Protein AF-A0A7K4KHR2-F1 (afdb_monomer)

Foldseek 3Di:
DDWDKDWFQQPDDVPQRLTFIWIFDPDDPPTDIDTPPQQPDAAPPDPPDGSRPFHTFPFDFPQDQDPPDDPDDDDDPGDRWTKTWGQQDWDDQPPDIGRQIKMFTADPSRHGDHIDRPPPDDSDQEDEDDDDDDPDPVPPPCPVVVVVVVVVVVPADDDDVHYHD

Radius of gyration: 21.78 Å; Cα contacts (8 Å, |Δi|>4): 295; chains: 1; bounding box: 65×34×63 Å

pLDDT: mean 72.03, std 15.83, range [35.28, 94.69]

InterPro domains:
  IPR002035 von Willebrand factor, type A [PF00092] (128-165)
  IPR028994 Integrin alpha, N-terminal [G3DSA:2.130.10.130] (1-126)
  IPR036465 von Willebrand factor A-like domain superfamily [G3DSA:3.40.50.410] (127-165)
  IPR036465 von Willebrand factor A-like domain superfamily [SSF53300] (123-165)

Sequence (165 aa):
PRRLLVGAPWDGPAGDRRGDIYKCPVGPPNSTCTKTNLGKEPLRGVPGAFWGQSGGARAGTHVGTRAGRRQGGVPKPPRPCPQACAPLWSQECGTSVFSSGVCARLDGELRHVETLAPTVQRCSTYMDIVIVLDGSNSIYPWAEVQSFLGSLLSRFFIGPGQIQV

Nearest PDB structures (foldseek):
  4neh-assembly1_A  TM=4.560E-01  e=1.061E-02  Homo sapiens
  4nen-assembly1_A  TM=4.555E-01  e=1.704E-02  Homo sapiens
  6b6i-assembly1_B  TM=3.671E-01  e=5.696E+00  Norovirus GII.4

Secondary structure (DSSP, 8-state):
--EEEEEETT-SSTT----EEEEEESSSTTPPPEE--GGGSB-TTSTT-BTTSSS------EEE------SSS-------EEEEEETT--EEETTEEE---EEEEE-TT--EEEEE-TT-----S--B--------GGG-STHHHHHHHHHHHTTS-BSTTSBB-

Structure (mmCIF, N/CA/C/O backbone):
data_AF-A0A7K4KHR2-F1
#
_entry.id   AF-A0A7K4KHR2-F1
#
loop_
_atom_site.group_PDB
_atom_site.id
_atom_site.type_symbol
_atom_site.label_atom_id
_atom_site.label_alt_id
_atom_site.label_comp_id
_atom_site.label_asym_id
_atom_site.label_entity_id
_atom_site.label_seq_id
_atom_site.pdbx_PDB_ins_code
_atom_site.Cartn_x
_atom_site.Cartn_y
_atom_site.Cartn_z
_atom_site.occupancy
_atom_site.B_iso_or_equiv
_atom_site.auth_seq_id
_atom_site.auth_comp_id
_atom_site.auth_asym_id
_atom_site.auth_atom_id
_atom_site.pdbx_PDB_model_num
ATOM 1 N N . PRO A 1 1 ? -21.747 6.666 24.741 1.00 62.69 1 PRO A N 1
ATOM 2 C CA . PRO A 1 1 ? -20.458 6.430 25.443 1.00 62.69 1 PRO A CA 1
ATOM 3 C C . PRO A 1 1 ? -19.300 6.855 24.532 1.00 62.69 1 PRO A C 1
ATOM 5 O O . PRO A 1 1 ? -19.376 6.591 23.334 1.00 62.69 1 PRO A O 1
ATOM 8 N N . ARG A 1 2 ? -18.278 7.540 25.061 1.00 77.31 2 ARG A N 1
ATOM 9 C CA . ARG A 1 2 ? -17.084 7.910 24.280 1.00 77.31 2 ARG A CA 1
ATOM 10 C C . ARG A 1 2 ? -16.200 6.671 24.095 1.00 77.31 2 ARG A C 1
ATOM 12 O O . ARG A 1 2 ? -16.068 5.865 25.015 1.00 77.31 2 ARG A O 1
ATOM 19 N N . ARG A 1 3 ? -15.648 6.494 22.896 1.00 80.75 3 ARG A N 1
ATOM 20 C CA . ARG A 1 3 ? -14.791 5.357 22.531 1.00 80.75 3 ARG A CA 1
ATOM 21 C C . ARG A 1 3 ? -13.532 5.887 21.843 1.00 80.75 3 ARG A C 1
ATOM 23 O O . ARG A 1 3 ? -13.632 6.831 21.063 1.00 80.75 3 ARG A O 1
ATOM 30 N N . LEU A 1 4 ? -12.389 5.270 22.125 1.00 83.31 4 LEU A N 1
ATOM 31 C CA . LEU A 1 4 ? -11.129 5.456 21.411 1.00 83.31 4 LEU A CA 1
ATOM 32 C C . LEU A 1 4 ? -10.959 4.301 20.419 1.00 83.31 4 LEU A C 1
ATOM 34 O O . LEU A 1 4 ? -11.231 3.147 20.755 1.00 83.31 4 LEU A O 1
ATOM 38 N N . LEU A 1 5 ? -10.528 4.621 19.202 1.00 84.19 5 LEU A N 1
ATOM 39 C CA . LEU A 1 5 ? -10.188 3.638 18.179 1.00 84.19 5 LEU A CA 1
ATOM 40 C C . LEU A 1 5 ? -8.671 3.515 18.102 1.00 84.19 5 LEU A C 1
ATOM 42 O O . LEU A 1 5 ? -7.979 4.528 18.051 1.00 84.19 5 LEU A O 1
ATOM 46 N N . VAL A 1 6 ? -8.170 2.283 18.090 1.00 84.88 6 VAL A N 1
ATOM 47 C CA . VAL A 1 6 ? -6.735 1.992 18.034 1.00 84.88 6 VAL A CA 1
ATOM 48 C C . VAL A 1 6 ? -6.470 1.046 16.873 1.00 84.88 6 VAL A C 1
ATOM 50 O O . VAL A 1 6 ? -7.071 -0.023 16.790 1.00 84.88 6 VAL A O 1
ATOM 53 N N . GLY A 1 7 ? -5.580 1.445 15.969 1.00 82.50 7 GLY A N 1
ATOM 54 C CA . GLY A 1 7 ? -5.088 0.592 14.894 1.00 82.50 7 GLY A CA 1
ATOM 55 C C . GLY A 1 7 ? -3.954 -0.309 15.372 1.00 82.50 7 GLY A C 1
ATOM 56 O O . GLY A 1 7 ? -2.996 0.177 15.967 1.00 82.50 7 GLY A O 1
ATOM 57 N N . ALA A 1 8 ? -4.033 -1.604 15.079 1.00 84.88 8 ALA A N 1
ATOM 58 C CA . ALA A 1 8 ? -3.013 -2.592 15.414 1.00 84.88 8 ALA A CA 1
ATOM 59 C C . ALA A 1 8 ? -2.542 -3.316 14.136 1.00 84.88 8 ALA A C 1
ATOM 61 O O . ALA A 1 8 ? -2.951 -4.450 13.894 1.00 84.88 8 ALA A O 1
ATOM 62 N N . PRO A 1 9 ? -1.697 -2.686 13.294 1.00 77.19 9 PRO A N 1
ATOM 63 C CA . PRO A 1 9 ? -1.299 -3.220 11.983 1.00 77.19 9 PRO A CA 1
ATOM 64 C C . PRO A 1 9 ? -0.596 -4.578 12.028 1.00 77.19 9 PRO A C 1
ATOM 66 O O . PRO A 1 9 ? -0.645 -5.325 11.058 1.00 77.19 9 PRO A O 1
ATOM 69 N N . TRP A 1 10 ? 0.075 -4.887 13.137 1.00 75.44 10 TRP A N 1
ATOM 70 C CA . TRP A 1 10 ? 0.871 -6.105 13.302 1.00 75.44 10 TRP A CA 1
ATOM 71 C C . TRP A 1 10 ? 0.151 -7.213 14.069 1.00 75.44 10 TRP A C 1
ATOM 73 O O . TRP A 1 10 ? 0.759 -8.239 14.361 1.00 75.44 10 TRP A O 1
ATOM 83 N N . ASP A 1 11 ? -1.118 -7.003 14.409 1.00 81.81 11 ASP A N 1
ATOM 84 C CA . ASP A 1 11 ? -1.913 -8.001 15.108 1.00 81.81 11 ASP A CA 1
ATOM 85 C C . ASP A 1 11 ? -2.185 -9.221 14.210 1.00 81.81 11 ASP A C 1
ATOM 87 O O . ASP A 1 11 ? -2.501 -9.087 13.023 1.00 81.81 11 ASP A O 1
ATOM 91 N N . GLY A 1 12 ? -2.057 -10.417 14.783 1.00 76.75 12 GLY A N 1
ATOM 92 C CA . GLY A 1 12 ? -2.126 -11.695 14.072 1.00 76.75 12 GLY A CA 1
ATOM 93 C C . GLY A 1 12 ? -0.880 -12.576 14.253 1.00 76.75 12 GLY A C 1
ATOM 94 O O . GLY A 1 12 ? 0.144 -12.125 14.774 1.00 76.75 12 GLY A O 1
ATOM 95 N N . PRO A 1 13 ? -0.967 -13.858 13.861 1.00 77.44 13 PRO A N 1
ATOM 96 C CA . PRO A 1 13 ? 0.140 -14.803 13.974 1.00 77.44 13 PRO A CA 1
ATOM 97 C C . PRO A 1 13 ? 1.325 -14.421 13.072 1.00 77.44 13 PRO A C 1
ATOM 99 O O . PRO A 1 13 ? 1.187 -13.705 12.078 1.00 77.44 13 PRO A O 1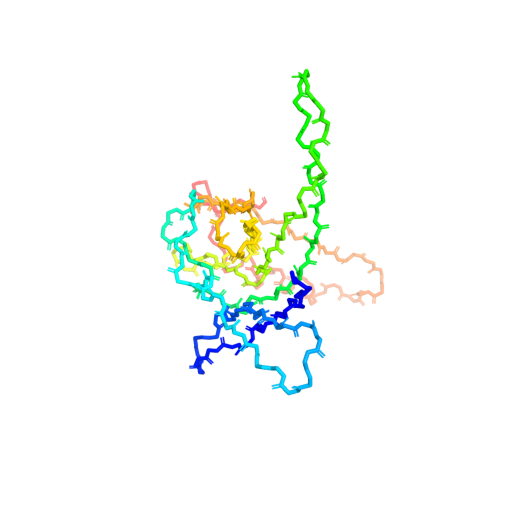
ATOM 102 N N . ALA A 1 14 ? 2.522 -14.895 13.429 1.00 74.94 14 ALA A N 1
ATOM 103 C CA . ALA A 1 14 ? 3.717 -14.696 12.612 1.00 74.94 14 ALA A CA 1
ATOM 104 C C . ALA A 1 14 ? 3.503 -15.293 11.208 1.00 74.94 14 ALA A C 1
ATOM 106 O O . ALA A 1 14 ? 3.072 -16.434 11.083 1.00 74.94 14 ALA A O 1
ATOM 107 N N . GLY A 1 15 ? 3.771 -14.504 10.165 1.00 70.81 15 GLY A N 1
ATOM 108 C CA . GLY A 1 15 ? 3.514 -14.885 8.770 1.00 70.81 15 GLY A CA 1
ATOM 109 C C . GLY A 1 15 ? 2.114 -14.544 8.241 1.00 70.81 15 GLY A C 1
ATOM 110 O O . GLY A 1 15 ? 1.955 -14.464 7.032 1.00 70.81 15 GLY A O 1
ATOM 111 N N . ASP A 1 16 ? 1.131 -14.253 9.102 1.00 71.50 16 ASP A N 1
ATOM 112 C CA . ASP A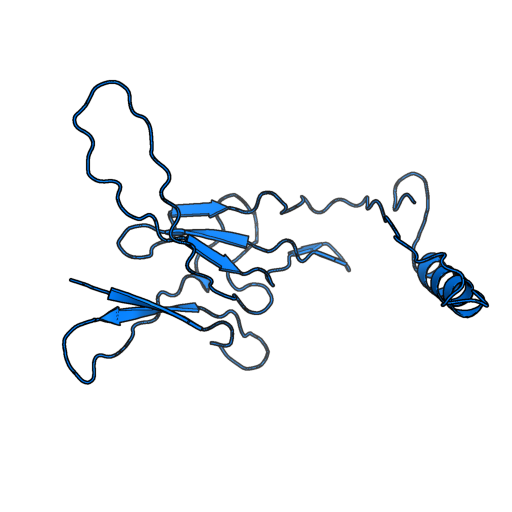 1 16 ? -0.229 -13.843 8.699 1.00 71.50 16 ASP A CA 1
ATOM 113 C C . ASP A 1 16 ? -0.721 -12.662 9.561 1.00 71.50 16 ASP A C 1
ATOM 115 O O . ASP A 1 16 ? -1.739 -12.700 10.262 1.00 71.50 16 ASP A O 1
ATOM 119 N N . ARG A 1 17 ? 0.075 -11.585 9.553 1.00 75.38 17 ARG A N 1
ATOM 120 C CA . ARG A 1 17 ? -0.231 -10.333 10.259 1.00 75.38 17 ARG A CA 1
ATOM 121 C C . ARG A 1 17 ? -1.147 -9.459 9.411 1.00 75.38 17 ARG A C 1
ATOM 123 O O . ARG A 1 17 ? -0.699 -8.627 8.619 1.00 75.38 17 ARG A O 1
ATOM 130 N N . ARG A 1 18 ? -2.443 -9.666 9.610 1.00 73.12 18 ARG A N 1
ATOM 131 C CA . ARG A 1 18 ? -3.530 -8.946 8.930 1.00 73.12 18 ARG A CA 1
ATOM 132 C C . ARG A 1 18 ? -3.781 -7.562 9.525 1.00 73.12 18 ARG A C 1
ATOM 134 O O . ARG A 1 18 ? -4.204 -6.648 8.822 1.00 73.12 18 ARG A O 1
ATOM 141 N N . GLY A 1 19 ? -3.492 -7.416 10.815 1.00 79.69 19 GLY A N 1
ATOM 142 C CA . GLY A 1 19 ? -3.854 -6.254 11.605 1.00 79.69 19 GLY A CA 1
ATOM 143 C C . GLY A 1 19 ? -5.356 -6.163 11.886 1.00 79.69 19 GLY A C 1
ATOM 144 O O . GLY A 1 19 ? -6.175 -6.869 11.296 1.00 79.69 19 GLY A O 1
ATOM 145 N N . ASP A 1 20 ? -5.726 -5.303 12.831 1.00 81.19 20 ASP A N 1
ATOM 146 C CA . ASP A 1 20 ? -7.129 -5.036 13.164 1.00 81.19 20 ASP A CA 1
ATOM 147 C C . ASP A 1 20 ? -7.299 -3.654 13.809 1.00 81.19 20 ASP A C 1
ATOM 149 O O . ASP A 1 20 ? -6.328 -2.963 14.129 1.00 81.19 20 ASP A O 1
ATOM 153 N N . ILE A 1 21 ? -8.551 -3.261 14.022 1.00 82.81 21 ILE A N 1
ATOM 154 C CA . ILE A 1 21 ? -8.937 -2.109 14.827 1.00 82.81 21 ILE A CA 1
ATOM 155 C C . ILE A 1 21 ? -9.516 -2.592 16.152 1.00 82.81 21 ILE A C 1
ATOM 157 O O . ILE A 1 21 ? -10.301 -3.542 16.223 1.00 82.81 21 ILE A O 1
ATOM 161 N N . TYR A 1 22 ? -9.146 -1.889 17.212 1.00 85.06 22 TYR A N 1
ATOM 162 C CA . TYR A 1 22 ? -9.626 -2.097 18.564 1.00 85.06 22 TYR A CA 1
ATOM 163 C C . TYR A 1 22 ? -10.490 -0.918 19.002 1.00 85.06 22 TYR A C 1
ATOM 165 O O . TYR A 1 22 ? -10.174 0.241 18.727 1.00 85.06 22 TYR A O 1
ATOM 173 N N . LYS A 1 23 ? -11.581 -1.215 19.712 1.00 86.19 23 LYS A N 1
ATOM 174 C CA . LYS A 1 23 ? -12.446 -0.221 20.354 1.00 86.19 23 LYS A CA 1
ATOM 175 C C . LYS A 1 23 ? -12.221 -0.246 21.862 1.00 86.19 23 LYS A C 1
ATOM 177 O O . LYS A 1 23 ? -12.435 -1.271 22.512 1.00 86.19 23 LYS A O 1
ATOM 182 N N . CYS A 1 24 ? -11.801 0.887 22.408 1.00 87.50 24 CYS A N 1
ATOM 183 C CA . CYS A 1 24 ? -11.489 1.051 23.822 1.00 87.50 24 CYS A CA 1
ATOM 184 C C . CYS A 1 24 ? -12.513 2.005 24.466 1.00 87.50 24 CYS A C 1
ATOM 186 O O . CYS A 1 24 ? -12.733 3.104 23.940 1.00 87.50 24 CYS A O 1
ATOM 188 N N . PRO A 1 25 ? -13.178 1.620 25.568 1.00 88.62 25 PRO A N 1
ATOM 189 C CA . PRO A 1 25 ? -14.019 2.536 26.335 1.00 88.62 25 PRO A CA 1
ATOM 190 C C . PRO A 1 25 ? -13.188 3.710 26.866 1.00 88.62 25 PRO A C 1
ATOM 192 O O . PRO A 1 25 ? -12.053 3.518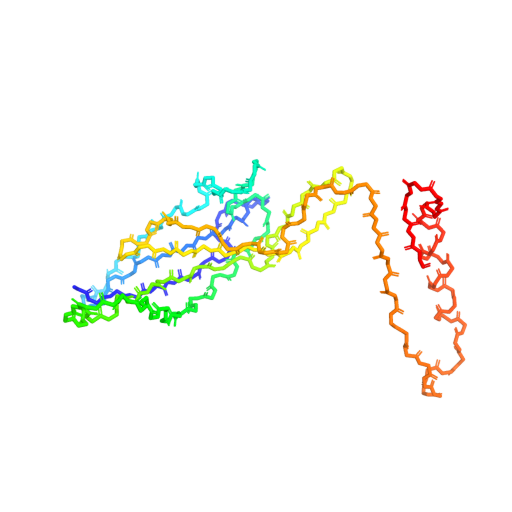 27.281 1.00 88.62 25 PRO A O 1
ATOM 195 N N . VAL A 1 26 ? -13.751 4.919 26.884 1.00 86.75 26 VAL A N 1
ATOM 196 C CA . VAL A 1 26 ? -13.114 6.082 27.525 1.00 86.75 26 VAL A CA 1
ATOM 197 C C . VAL A 1 26 ? -13.924 6.455 28.762 1.00 86.75 26 VAL A C 1
ATOM 199 O O . VAL A 1 26 ? -15.108 6.776 28.644 1.00 86.75 26 VAL A O 1
ATOM 202 N N . GLY A 1 27 ? -13.296 6.410 29.938 1.00 83.50 27 GLY A N 1
ATOM 203 C CA . GLY A 1 27 ? -13.907 6.787 31.215 1.00 83.50 27 GLY A CA 1
ATOM 204 C C . GLY A 1 27 ? -13.407 5.929 32.380 1.00 83.50 27 GLY A C 1
ATOM 205 O O . GLY A 1 27 ? -12.656 6.443 33.203 1.00 83.50 27 GLY A O 1
ATOM 206 N N . PRO A 1 28 ? -13.792 4.641 32.462 1.00 81.81 28 PRO A N 1
ATOM 207 C CA . PRO A 1 28 ? -13.350 3.765 33.543 1.00 81.81 28 PRO A CA 1
ATOM 208 C C . PRO A 1 28 ? -11.829 3.530 33.498 1.00 81.81 28 PRO A C 1
ATOM 210 O O . PRO A 1 28 ? -11.303 3.255 32.415 1.00 81.81 28 PRO A O 1
ATOM 213 N N . PRO A 1 29 ? -11.118 3.583 34.638 1.00 77.06 29 PRO A N 1
ATOM 214 C CA . PRO A 1 29 ? -9.741 3.103 34.712 1.00 77.06 29 PRO A CA 1
ATOM 215 C C . PRO A 1 29 ? -9.690 1.589 34.429 1.00 77.06 29 PRO A C 1
ATOM 217 O O . PRO A 1 29 ? -10.641 0.866 34.722 1.00 77.06 29 PRO A O 1
ATOM 220 N N . ASN A 1 30 ? -8.586 1.107 33.846 1.00 80.94 30 ASN A N 1
ATOM 221 C CA . ASN A 1 30 ? -8.366 -0.304 33.475 1.00 80.94 30 ASN A CA 1
ATOM 222 C C . ASN A 1 30 ? -9.395 -0.906 32.496 1.00 80.94 30 ASN A C 1
ATOM 224 O O . ASN A 1 30 ? -9.663 -2.107 32.517 1.00 80.94 30 ASN A O 1
ATOM 228 N N . SER A 1 31 ? -9.972 -0.097 31.607 1.00 84.31 31 SER A N 1
ATOM 229 C CA . SER A 1 31 ? -10.865 -0.603 30.562 1.00 84.31 31 SER A CA 1
ATOM 230 C C . SER A 1 31 ? -10.118 -1.459 29.533 1.00 84.31 31 SER A C 1
ATOM 232 O O . SER A 1 31 ? -9.092 -1.036 28.999 1.00 84.31 31 SER A O 1
ATOM 234 N N . THR A 1 32 ? -10.669 -2.620 29.183 1.00 89.31 32 THR A N 1
ATOM 235 C CA . THR A 1 32 ? -10.131 -3.480 28.124 1.00 89.31 32 THR A CA 1
ATOM 236 C C . THR A 1 32 ? -10.613 -3.043 26.742 1.00 89.31 32 THR A C 1
ATOM 238 O O . THR A 1 32 ? -11.775 -2.685 26.531 1.00 89.31 32 THR A O 1
ATOM 241 N N . CYS A 1 33 ? -9.702 -3.076 25.772 1.00 89.38 33 CYS A N 1
ATOM 242 C CA . CYS A 1 33 ? -10.022 -2.842 24.372 1.00 89.38 33 CYS A CA 1
ATOM 243 C C . CYS A 1 33 ? -10.553 -4.126 23.727 1.00 89.38 33 CYS A C 1
ATOM 245 O O . CYS A 1 33 ? -10.035 -5.213 23.971 1.00 89.38 33 CYS A O 1
ATOM 247 N N . THR A 1 34 ? -11.561 -4.005 22.866 1.00 90.25 34 THR A N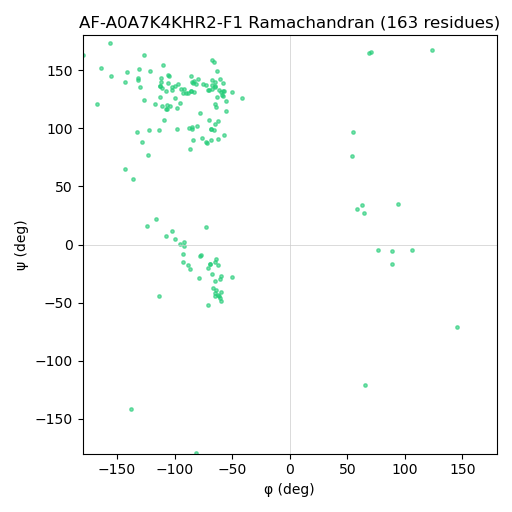 1
ATOM 248 C CA . THR A 1 34 ? -12.146 -5.151 22.151 1.00 90.25 34 THR A CA 1
ATOM 249 C C . THR A 1 34 ? -11.818 -5.089 20.663 1.00 90.25 34 THR A C 1
ATOM 251 O O . THR A 1 34 ? -11.922 -4.033 20.039 1.00 90.25 34 THR A O 1
ATOM 254 N N . LYS A 1 35 ? -11.410 -6.226 20.097 1.00 87.06 35 LYS A N 1
ATOM 255 C CA . LYS A 1 35 ? -11.048 -6.377 18.683 1.00 87.06 35 LYS A CA 1
ATOM 256 C C . LYS A 1 35 ? -12.294 -6.335 17.789 1.00 87.06 35 LYS A C 1
ATOM 258 O O . LYS A 1 35 ? -13.313 -6.936 18.132 1.00 87.06 35 LYS A O 1
ATOM 263 N N . THR A 1 36 ? -12.231 -5.625 16.661 1.00 81.00 36 THR A N 1
ATOM 264 C CA . THR A 1 36 ? -13.381 -5.462 15.748 1.00 81.00 36 THR A CA 1
ATOM 265 C C . THR A 1 36 ? -13.521 -6.580 14.712 1.00 81.00 36 THR A C 1
ATOM 267 O O . THR A 1 36 ? -14.640 -6.821 14.269 1.00 81.00 36 THR A O 1
ATOM 270 N N . ASN A 1 37 ? -12.455 -7.335 14.417 1.00 79.31 37 ASN A N 1
ATOM 271 C CA . ASN A 1 37 ? -12.445 -8.468 13.480 1.00 79.31 37 ASN A CA 1
ATOM 272 C C . ASN A 1 37 ? -12.773 -8.085 12.028 1.00 79.31 37 ASN A C 1
ATOM 274 O O . ASN A 1 37 ? -13.338 -8.891 11.288 1.00 79.31 37 ASN A O 1
ATOM 278 N N . LEU A 1 38 ? -12.368 -6.887 11.589 1.00 74.06 38 LEU A N 1
ATOM 279 C CA . LEU A 1 38 ? -12.619 -6.409 10.219 1.00 74.06 38 LEU A CA 1
ATOM 280 C C . LEU A 1 38 ? -11.975 -7.297 9.143 1.00 74.06 38 LEU A C 1
ATOM 282 O O . LEU A 1 38 ? -12.520 -7.436 8.052 1.00 74.06 38 LEU A O 1
ATOM 286 N N . GLY A 1 39 ? -10.855 -7.951 9.465 1.00 65.56 39 GLY A N 1
ATOM 287 C CA . GLY A 1 39 ? -10.125 -8.848 8.562 1.00 65.56 39 GLY A CA 1
ATOM 288 C C . GLY A 1 39 ? -10.876 -10.110 8.121 1.00 65.56 39 GLY A C 1
ATOM 289 O O . GLY A 1 39 ? -10.403 -10.790 7.211 1.00 65.56 39 GLY A O 1
ATOM 290 N N . LYS A 1 40 ? -12.010 -10.440 8.756 1.00 65.75 40 LYS A N 1
ATOM 291 C CA . LYS A 1 40 ? -12.829 -11.622 8.432 1.00 65.75 40 LYS A CA 1
ATOM 292 C C . LYS A 1 40 ? -13.943 -11.334 7.426 1.00 65.75 40 LYS A C 1
ATOM 294 O O . LYS A 1 40 ? -14.506 -12.273 6.874 1.00 65.75 40 LYS A O 1
ATOM 299 N N . GLU A 1 41 ? -14.252 -10.063 7.187 1.00 66.25 41 GLU A N 1
ATOM 300 C CA . GLU A 1 41 ? -15.308 -9.674 6.258 1.00 66.25 41 GLU A CA 1
ATOM 301 C C . GLU A 1 41 ? -14.763 -9.597 4.821 1.00 66.25 41 GLU A C 1
ATOM 303 O O . GLU A 1 41 ? -13.710 -8.985 4.591 1.00 66.25 41 GLU A O 1
ATOM 308 N N . PRO A 1 42 ? -15.462 -10.192 3.837 1.00 64.56 42 PRO A N 1
ATOM 309 C CA . PRO A 1 42 ? -15.102 -10.043 2.436 1.00 64.56 42 PRO A CA 1
ATOM 310 C C . PRO A 1 42 ? -15.268 -8.583 2.007 1.00 64.56 42 PRO A C 1
ATOM 312 O O . PRO A 1 42 ? -16.241 -7.905 2.355 1.00 64.56 42 PRO A O 1
ATOM 315 N N . LEU A 1 43 ? -14.328 -8.087 1.208 1.00 67.06 43 LEU A N 1
ATOM 316 C CA . LEU A 1 43 ? -14.412 -6.743 0.659 1.00 67.06 43 LEU A CA 1
ATOM 317 C C . LEU A 1 43 ? -15.537 -6.698 -0.383 1.00 67.06 43 LEU A C 1
ATOM 319 O O . LEU A 1 43 ? -15.412 -7.207 -1.495 1.00 67.06 43 LEU A O 1
ATOM 323 N N . ARG A 1 44 ? -16.661 -6.056 -0.039 1.00 65.44 44 ARG A N 1
ATOM 324 C CA . ARG A 1 44 ? -17.771 -5.864 -0.988 1.00 65.44 44 ARG A CA 1
ATOM 325 C C . ARG A 1 44 ? -17.291 -5.112 -2.230 1.00 65.44 44 ARG A C 1
ATOM 327 O O . ARG A 1 44 ? -16.733 -4.027 -2.110 1.00 65.44 44 ARG A O 1
ATOM 334 N N . GLY A 1 45 ? -17.557 -5.672 -3.409 1.00 63.44 45 GLY A N 1
ATOM 335 C CA . GLY A 1 45 ? -17.186 -5.079 -4.699 1.00 63.44 45 GLY A CA 1
ATOM 336 C C . GLY A 1 45 ? -15.798 -5.469 -5.216 1.00 63.44 45 GLY A C 1
ATOM 337 O O . GLY A 1 45 ? -15.491 -5.140 -6.357 1.00 63.44 45 GLY A O 1
ATOM 338 N N . VAL A 1 46 ? -14.998 -6.208 -4.437 1.00 64.75 46 VAL A N 1
ATOM 339 C CA . VAL A 1 46 ? -13.718 -6.775 -4.887 1.00 64.75 46 VAL A CA 1
ATOM 340 C C . VAL A 1 46 ? -13.758 -8.300 -4.703 1.00 64.75 46 VAL A C 1
ATOM 342 O O . VAL A 1 46 ? -13.581 -8.789 -3.587 1.00 64.75 46 VAL A O 1
ATOM 345 N N . PRO A 1 47 ? -14.045 -9.075 -5.767 1.00 60.97 47 PRO A N 1
ATOM 346 C CA . PRO A 1 47 ? -14.142 -10.530 -5.680 1.00 60.97 47 PRO A CA 1
ATOM 347 C C . PRO A 1 47 ? -12.852 -11.155 -5.141 1.00 60.97 47 PRO A C 1
ATOM 349 O O . PRO A 1 47 ? -11.766 -10.832 -5.608 1.00 60.97 47 PRO A O 1
ATOM 352 N N . GLY A 1 48 ? -12.976 -12.053 -4.163 1.00 58.44 48 GLY A N 1
ATOM 353 C CA . GLY A 1 48 ? -11.843 -12.796 -3.605 1.00 58.44 48 GLY A CA 1
ATOM 354 C C . GLY A 1 48 ? -10.944 -12.011 -2.648 1.00 58.44 48 GLY A C 1
ATOM 355 O O . GLY A 1 48 ? -10.076 -12.637 -2.051 1.00 58.44 48 GLY A O 1
ATOM 356 N N . ALA A 1 49 ? -11.175 -10.706 -2.459 1.00 61.59 49 ALA A N 1
ATOM 357 C CA . ALA A 1 49 ? -10.359 -9.847 -1.612 1.00 61.59 49 ALA A CA 1
ATOM 358 C C . ALA A 1 49 ? -10.887 -9.762 -0.175 1.00 61.59 49 ALA A C 1
ATOM 360 O O . ALA A 1 49 ? -12.070 -9.511 0.074 1.00 61.59 49 ALA A O 1
ATOM 361 N N . PHE A 1 50 ? -9.978 -9.894 0.786 1.00 63.97 50 PHE A N 1
ATOM 362 C CA . PHE A 1 50 ? -10.265 -9.722 2.208 1.00 63.97 50 PHE A CA 1
ATOM 363 C C . PHE A 1 50 ? -9.396 -8.617 2.790 1.00 63.97 50 PHE A C 1
ATOM 365 O O . PHE A 1 50 ? -8.246 -8.438 2.390 1.00 63.97 50 PHE A O 1
ATOM 372 N N . TRP A 1 51 ? -9.929 -7.922 3.796 1.00 59.06 51 TRP A N 1
ATOM 373 C CA . TRP A 1 51 ? -9.223 -6.872 4.537 1.00 59.06 51 TRP A CA 1
ATOM 374 C C . TRP A 1 51 ? -7.840 -7.292 5.044 1.00 59.06 51 TRP A C 1
ATOM 376 O O . TRP A 1 51 ? -6.961 -6.455 5.212 1.00 59.06 51 TRP A O 1
ATOM 386 N N . GLY A 1 52 ? -7.662 -8.588 5.293 1.00 52.97 52 GLY A N 1
ATOM 387 C CA . GLY A 1 52 ? -6.435 -9.151 5.826 1.00 52.97 52 GLY A CA 1
ATOM 388 C C . GLY A 1 52 ? -5.712 -10.123 4.900 1.00 52.97 52 GLY A C 1
ATOM 389 O O . GLY A 1 52 ? -4.994 -10.972 5.395 1.00 52.97 52 GLY A O 1
ATOM 390 N N . GLN A 1 53 ? -5.929 -10.090 3.589 1.00 51.88 53 GLN A N 1
ATOM 391 C CA . GLN A 1 53 ? -5.292 -11.075 2.704 1.00 51.88 53 GLN A CA 1
ATOM 392 C C . GLN A 1 53 ? -3.816 -10.793 2.405 1.00 51.88 53 GLN A C 1
ATOM 394 O O . GLN A 1 53 ? -3.135 -11.654 1.862 1.00 51.88 53 GLN A O 1
ATOM 399 N N . SER A 1 54 ? -3.304 -9.626 2.788 1.00 46.97 54 SER A N 1
ATOM 400 C CA . SER A 1 54 ? -1.938 -9.231 2.464 1.00 46.97 54 SER A CA 1
ATOM 401 C C . SER A 1 54 ? -1.531 -8.004 3.278 1.00 46.97 54 SER A C 1
ATOM 403 O O . SER A 1 54 ? -2.180 -6.964 3.236 1.00 46.97 54 SER A O 1
ATOM 405 N N . GLY A 1 55 ? -0.465 -8.164 4.062 1.00 46.56 55 GLY A N 1
ATOM 406 C CA . GLY A 1 55 ? 0.381 -7.089 4.579 1.00 46.56 55 GLY A CA 1
ATOM 407 C C . GLY A 1 55 ? -0.294 -5.958 5.360 1.00 46.56 55 GLY A C 1
ATOM 408 O O . GLY A 1 55 ? -0.673 -4.942 4.794 1.00 46.56 55 GLY A O 1
ATOM 409 N N . GLY A 1 56 ? -0.287 -6.057 6.692 1.00 46.12 56 GLY A N 1
ATOM 410 C CA . GLY A 1 56 ? -0.142 -4.904 7.588 1.00 46.12 56 GLY A CA 1
ATOM 411 C C . GLY A 1 56 ? -1.130 -3.755 7.376 1.00 46.12 56 GLY A C 1
ATOM 412 O O . GLY A 1 56 ? -0.762 -2.683 6.880 1.00 46.12 56 GLY A O 1
ATOM 413 N N . ALA A 1 57 ? -2.369 -3.929 7.833 1.00 42.66 57 ALA A N 1
ATOM 414 C CA . ALA A 1 57 ? -3.358 -2.860 7.856 1.00 42.66 57 ALA A CA 1
ATOM 415 C C . ALA A 1 57 ? -2.912 -1.690 8.756 1.00 42.66 57 ALA A C 1
ATOM 417 O O . ALA A 1 57 ? -3.196 -1.665 9.953 1.00 42.66 57 ALA A O 1
ATOM 418 N N . ARG A 1 58 ? -2.219 -0.680 8.208 1.00 39.53 58 ARG A N 1
ATOM 419 C CA . ARG A 1 58 ? -2.000 0.594 8.917 1.00 39.53 58 ARG A CA 1
ATOM 420 C C . ARG A 1 58 ? -3.312 1.363 8.976 1.00 39.53 58 ARG A C 1
ATOM 422 O O . ARG A 1 58 ? -3.592 2.199 8.122 1.00 39.53 58 ARG A O 1
ATOM 429 N N . ALA A 1 59 ? -4.091 1.078 10.012 1.00 38.12 59 ALA A N 1
ATOM 430 C CA . ALA A 1 59 ? -5.314 1.794 10.313 1.00 38.12 59 ALA A CA 1
ATOM 431 C C . ALA A 1 59 ? -4.993 3.231 10.751 1.00 38.12 59 ALA A C 1
ATOM 433 O O . ALA A 1 59 ? -4.811 3.524 11.930 1.00 38.12 59 ALA A O 1
ATOM 434 N N . GLY A 1 60 ? -4.941 4.139 9.779 1.00 37.78 60 GLY A N 1
ATOM 435 C CA . GLY A 1 60 ? -5.226 5.545 10.018 1.00 37.78 60 GLY A CA 1
ATOM 436 C C . GLY A 1 60 ? -6.739 5.709 10.092 1.00 37.78 60 GLY A C 1
ATOM 437 O O . GLY A 1 60 ? -7.431 5.502 9.095 1.00 37.78 60 GLY A O 1
ATOM 438 N N . THR A 1 61 ? -7.276 6.059 11.260 1.00 38.25 61 THR A N 1
ATOM 439 C CA . THR A 1 61 ? -8.662 6.526 11.353 1.00 38.25 61 THR A CA 1
ATOM 440 C C . THR A 1 61 ? -8.734 7.928 10.769 1.00 38.25 61 THR A C 1
ATOM 442 O O . THR A 1 61 ? -8.591 8.916 11.488 1.00 38.25 61 THR A O 1
ATOM 445 N N . HIS A 1 62 ? -8.948 8.034 9.461 1.00 38.03 62 HIS A N 1
ATOM 446 C CA . HIS A 1 62 ? -9.367 9.297 8.869 1.00 38.03 62 HIS A CA 1
ATOM 447 C C . HIS A 1 62 ? -10.872 9.429 9.103 1.00 38.03 62 HIS A C 1
ATOM 449 O O . HIS A 1 62 ? -11.688 8.778 8.456 1.00 38.03 62 HIS A O 1
ATOM 455 N N . VAL A 1 63 ? -11.261 10.235 10.091 1.00 37.78 63 VAL A N 1
ATOM 456 C CA . VAL A 1 63 ? -12.667 10.601 10.292 1.00 37.78 63 VAL A CA 1
ATOM 457 C C . VAL A 1 63 ? -13.020 11.638 9.230 1.00 37.78 63 VAL A C 1
ATOM 459 O O . VAL A 1 63 ? -12.804 12.832 9.412 1.00 37.78 63 VAL A O 1
ATOM 462 N N . GLY A 1 64 ? -13.522 11.170 8.090 1.00 37.84 64 GLY A N 1
ATOM 463 C CA . GLY A 1 64 ? -14.088 12.026 7.055 1.00 37.84 64 GLY A CA 1
ATOM 464 C C . GLY A 1 64 ? -15.575 12.271 7.306 1.00 37.84 64 GLY A C 1
ATOM 465 O O . GLY A 1 64 ? -16.355 11.338 7.503 1.00 37.84 64 GLY A O 1
ATOM 466 N N . THR A 1 65 ? -16.007 13.526 7.274 1.00 35.91 65 THR A N 1
ATOM 467 C CA . THR A 1 65 ? -17.427 13.886 7.243 1.00 35.91 65 THR A CA 1
ATOM 468 C C . THR A 1 65 ? -17.899 13.927 5.791 1.00 35.91 65 THR A C 1
ATOM 470 O O . THR A 1 65 ? -17.692 14.910 5.088 1.00 35.91 65 THR A O 1
ATOM 473 N N . ARG A 1 66 ? -18.583 12.881 5.305 1.00 40.09 66 ARG A N 1
ATOM 474 C CA . ARG A 1 66 ? -19.348 13.012 4.054 1.00 40.09 66 ARG A CA 1
ATOM 475 C C . ARG A 1 66 ? -20.724 13.579 4.386 1.00 40.09 66 ARG A C 1
ATOM 477 O O . ARG A 1 66 ? -21.603 12.860 4.856 1.00 40.09 66 ARG A O 1
ATOM 484 N N . ALA A 1 67 ? -20.907 14.878 4.162 1.00 36.16 67 ALA A N 1
ATOM 485 C CA . ALA A 1 67 ? -22.221 15.505 4.217 1.00 36.16 67 ALA A CA 1
ATOM 486 C C . ALA A 1 67 ? -23.090 14.948 3.075 1.00 36.16 67 ALA A C 1
ATOM 488 O O . ALA A 1 67 ? -22.973 15.353 1.920 1.00 36.16 67 ALA A O 1
ATOM 489 N N . GLY A 1 68 ? -23.950 13.976 3.384 1.00 40.78 68 GLY A N 1
ATOM 490 C CA . GLY A 1 68 ? -25.008 13.553 2.474 1.00 40.78 68 GLY A CA 1
ATOM 491 C C . GLY A 1 68 ? -26.038 14.671 2.356 1.00 40.78 68 GLY A C 1
ATOM 492 O O . GLY A 1 68 ? -26.889 14.823 3.229 1.00 40.78 68 GLY A O 1
ATOM 493 N N . ARG A 1 69 ? -25.959 15.468 1.289 1.00 35.28 69 ARG A N 1
ATOM 494 C CA . ARG A 1 69 ? -26.971 16.474 0.955 1.00 35.28 69 ARG A CA 1
ATOM 495 C C . ARG A 1 69 ? -28.255 15.744 0.541 1.00 35.28 69 ARG A C 1
ATOM 497 O O . ARG A 1 69 ? -28.356 15.272 -0.586 1.00 35.28 69 ARG A O 1
ATOM 504 N N . ARG A 1 70 ? -29.230 15.618 1.446 1.00 43.06 70 ARG A N 1
ATOM 505 C CA . ARG A 1 70 ? -30.625 15.316 1.078 1.00 43.06 70 ARG A CA 1
ATOM 506 C C . ARG A 1 70 ? -31.380 16.636 0.930 1.00 43.06 70 ARG A C 1
ATOM 508 O O . ARG A 1 70 ? -31.297 17.486 1.812 1.00 43.06 70 ARG A O 1
ATOM 515 N N . GLN A 1 71 ? -32.095 16.810 -0.181 1.00 39.53 71 GLN A N 1
ATOM 516 C CA . GLN A 1 71 ? -33.102 17.865 -0.304 1.00 39.53 71 GLN A CA 1
ATOM 517 C C . GLN A 1 71 ? -34.218 17.598 0.724 1.00 39.53 71 GLN A C 1
ATOM 519 O O . GLN A 1 71 ? -34.759 16.495 0.756 1.00 39.53 71 GLN A O 1
ATOM 524 N N . GLY A 1 72 ? -34.546 18.593 1.555 1.00 46.69 72 GLY A N 1
ATOM 525 C CA . GLY A 1 72 ? -35.867 18.689 2.192 1.00 46.69 72 GLY A CA 1
ATOM 526 C C . GLY A 1 72 ? -36.083 18.096 3.595 1.00 46.69 72 GLY A C 1
ATOM 527 O O . GLY A 1 72 ? -37.185 17.638 3.869 1.00 46.69 72 GLY A O 1
ATOM 528 N N . GLY A 1 73 ? -35.116 18.121 4.518 1.00 46.78 73 GLY A N 1
ATOM 529 C CA . GLY A 1 73 ? -35.393 17.758 5.920 1.00 46.78 73 GLY A CA 1
ATOM 530 C C . GLY A 1 73 ? -34.307 18.196 6.901 1.00 46.78 73 GLY A C 1
ATOM 531 O O . GLY A 1 73 ? -33.148 18.318 6.509 1.00 46.78 73 GLY A O 1
ATOM 532 N N . VAL A 1 74 ? -34.694 18.443 8.163 1.00 51.06 74 VAL A N 1
ATOM 533 C CA . VAL A 1 74 ? -33.823 18.895 9.270 1.00 51.06 74 VAL A CA 1
ATOM 534 C C . VAL A 1 74 ? -32.477 18.150 9.239 1.00 51.06 74 VAL A C 1
ATOM 536 O O . VAL A 1 74 ? -32.488 16.913 9.233 1.00 51.06 74 VAL A O 1
ATOM 539 N N . PRO A 1 75 ? -31.319 18.844 9.227 1.00 47.12 75 PRO A N 1
ATOM 540 C CA . PRO A 1 75 ? -30.022 18.183 9.195 1.00 47.12 75 PRO A CA 1
ATOM 541 C C . PRO A 1 75 ? -29.858 17.341 10.459 1.00 47.12 75 PRO A C 1
ATOM 543 O O . PRO A 1 75 ? -29.645 17.857 11.555 1.00 47.12 75 PRO A O 1
ATOM 546 N N . LYS A 1 76 ? -29.961 16.017 10.324 1.00 43.97 76 LYS A N 1
ATOM 547 C CA . LYS A 1 76 ? -29.507 15.107 11.375 1.00 43.97 76 LYS A CA 1
ATOM 548 C C . LYS A 1 76 ? -28.013 15.399 11.564 1.00 43.97 76 LYS A C 1
ATOM 550 O O . LYS A 1 76 ? -27.318 15.462 10.546 1.00 43.97 76 LYS A O 1
ATOM 555 N N . PRO A 1 77 ? -27.511 15.596 12.799 1.00 47.22 77 PRO A N 1
ATOM 556 C CA . PRO A 1 77 ? -26.095 15.875 13.007 1.00 47.22 77 PRO A CA 1
ATOM 557 C C . PRO A 1 77 ? -25.278 14.816 12.256 1.00 47.22 77 PRO A C 1
ATOM 559 O O . PRO A 1 77 ? -25.631 13.629 12.343 1.00 47.22 77 PRO A O 1
ATOM 562 N N . PRO A 1 78 ? -24.271 15.219 11.454 1.00 52.75 78 PRO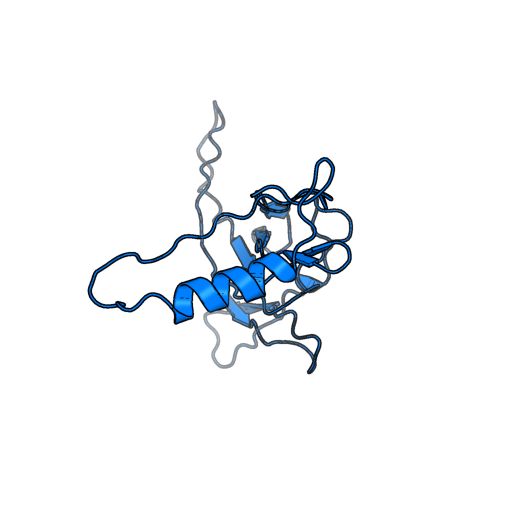 A N 1
ATOM 563 C CA . PRO A 1 78 ? -23.524 14.291 10.623 1.00 52.75 78 PRO A CA 1
ATOM 564 C C . PRO A 1 78 ? -22.964 13.212 11.538 1.00 52.75 78 PRO A C 1
ATOM 566 O O . PRO A 1 78 ? -22.182 13.493 12.445 1.00 52.75 78 PRO A O 1
ATOM 569 N N . ARG A 1 79 ? -23.420 11.971 11.353 1.00 55.69 79 ARG A N 1
ATOM 570 C CA . ARG A 1 79 ? -22.839 10.853 12.087 1.00 55.69 79 ARG A CA 1
ATOM 571 C C . ARG A 1 79 ? -21.393 10.748 11.605 1.00 55.69 79 ARG A C 1
ATOM 573 O O . ARG A 1 79 ? -21.208 10.600 10.393 1.00 55.69 79 ARG A O 1
ATOM 580 N N . PRO A 1 80 ? -20.385 10.856 12.489 1.00 60.03 80 PRO A N 1
ATOM 581 C CA . PRO A 1 80 ? -19.015 10.588 12.086 1.00 60.03 80 PRO A CA 1
ATOM 582 C C . PRO A 1 80 ? -18.999 9.181 11.491 1.00 60.03 80 PRO A C 1
ATOM 584 O O . PRO A 1 80 ? -19.490 8.245 12.120 1.00 60.03 80 PRO A O 1
ATOM 587 N N . CYS A 1 81 ? -18.546 9.067 10.246 1.00 67.12 81 CYS A N 1
ATOM 588 C CA . CYS A 1 81 ? -18.412 7.800 9.542 1.00 67.12 81 CYS A CA 1
ATOM 589 C C . CYS A 1 81 ? -16.945 7.396 9.671 1.00 67.12 81 CYS A C 1
ATOM 591 O O . CYS A 1 81 ? -16.113 7.959 8.959 1.00 67.12 81 CYS A O 1
ATOM 593 N N . PRO A 1 82 ? -16.589 6.499 10.605 1.00 75.25 82 PRO A N 1
ATOM 594 C CA . PRO A 1 82 ? -15.206 6.098 10.772 1.00 75.25 82 PRO A CA 1
ATOM 595 C C . PRO A 1 82 ? -14.753 5.377 9.504 1.00 75.25 82 PRO A C 1
ATOM 597 O O . PRO A 1 82 ? -15.476 4.537 8.970 1.00 75.25 82 PRO A O 1
ATOM 600 N N . GLN A 1 83 ? -13.564 5.707 9.019 1.00 81.19 83 GLN A N 1
ATOM 601 C CA . GLN A 1 83 ? -12.922 4.977 7.938 1.00 81.19 83 GLN A CA 1
ATOM 602 C C . GLN A 1 83 ? -11.691 4.272 8.489 1.00 81.19 83 GLN A C 1
ATOM 604 O O . GLN A 1 83 ? -10.923 4.846 9.261 1.00 81.19 83 GLN A O 1
ATOM 609 N N . ALA A 1 84 ? -11.526 3.023 8.081 1.00 79.81 84 ALA A N 1
ATOM 610 C CA . ALA A 1 84 ? -10.312 2.254 8.261 1.00 79.81 84 ALA A CA 1
ATOM 611 C C . ALA A 1 84 ? -9.587 2.184 6.920 1.00 79.81 84 ALA A C 1
ATOM 613 O O . ALA A 1 84 ? -10.244 2.043 5.887 1.00 79.81 84 ALA A O 1
ATOM 614 N N . CYS A 1 85 ? -8.256 2.197 6.929 1.00 81.38 85 CYS A N 1
ATOM 615 C CA . CYS A 1 85 ? -7.447 1.935 5.739 1.00 81.38 85 CYS A CA 1
ATOM 616 C C . CYS A 1 85 ? -6.342 0.910 6.022 1.00 81.38 85 CYS A C 1
ATOM 618 O O . CYS A 1 85 ? -5.860 0.799 7.145 1.00 81.38 85 CYS A O 1
ATOM 620 N N . ALA A 1 86 ? -5.951 0.172 4.990 1.00 78.62 86 ALA A N 1
ATOM 621 C CA . ALA A 1 86 ? -4.816 -0.734 4.932 1.00 78.62 86 ALA A CA 1
ATOM 622 C C . ALA A 1 86 ? -3.992 -0.371 3.683 1.00 78.62 86 ALA A C 1
ATOM 624 O O . ALA A 1 86 ? -4.242 -0.903 2.604 1.00 78.62 86 ALA A O 1
ATOM 625 N N . PRO A 1 87 ? -3.032 0.565 3.787 1.00 77.56 87 PRO A N 1
ATOM 626 C CA . PRO A 1 87 ? -2.255 1.031 2.634 1.00 77.56 87 PRO A CA 1
ATOM 627 C C . PRO A 1 87 ? -1.268 -0.014 2.101 1.00 77.56 87 PRO A C 1
ATOM 629 O O . PRO A 1 87 ? -0.828 0.095 0.966 1.00 77.56 87 PRO A O 1
ATOM 632 N N . LEU A 1 88 ? -0.908 -1.007 2.917 1.00 76.19 88 LEU A N 1
ATOM 633 C CA . LEU A 1 88 ? -0.024 -2.106 2.525 1.00 76.19 88 LEU A CA 1
ATOM 634 C C . LEU A 1 88 ? -0.784 -3.327 1.995 1.00 76.19 88 LEU A C 1
ATOM 636 O O . LEU A 1 88 ? -0.154 -4.322 1.647 1.00 76.19 88 LEU A O 1
ATOM 640 N N . TRP A 1 89 ? -2.114 -3.239 1.910 1.00 79.81 89 TRP A N 1
ATOM 641 C CA . TRP A 1 89 ? -2.905 -4.269 1.261 1.00 79.81 89 TRP A CA 1
ATOM 642 C C . TRP A 1 89 ? -2.507 -4.380 -0.209 1.00 79.81 89 TRP A C 1
ATOM 644 O O . TRP A 1 89 ? -2.411 -3.370 -0.919 1.00 79.81 89 TRP A O 1
ATOM 654 N N . SER A 1 90 ? -2.295 -5.613 -0.652 1.00 76.88 90 SER A N 1
ATOM 655 C CA . SER A 1 90 ? -1.897 -5.926 -2.015 1.00 76.88 90 SER A CA 1
ATOM 656 C C . SER A 1 90 ? -2.739 -7.042 -2.619 1.00 76.88 90 SER A C 1
ATOM 658 O O . SER A 1 90 ? -3.116 -8.003 -1.955 1.00 76.88 90 SER A O 1
ATOM 660 N N . GLN A 1 91 ? -3.030 -6.937 -3.905 1.00 76.19 91 GLN A N 1
ATOM 661 C CA . GLN A 1 91 ? -3.648 -8.031 -4.645 1.00 76.19 91 GLN A CA 1
ATOM 662 C C . GLN A 1 91 ? -2.587 -8.826 -5.388 1.00 76.19 91 GLN A C 1
ATOM 664 O O . GLN A 1 91 ? -1.684 -8.254 -6.000 1.00 76.19 91 GLN A O 1
ATOM 669 N N . GLU A 1 92 ? -2.723 -10.143 -5.365 1.00 76.75 92 GLU A N 1
ATOM 670 C CA . GLU A 1 92 ? -1.946 -11.029 -6.219 1.00 76.75 92 GLU A CA 1
ATOM 671 C C . GLU A 1 92 ? -2.698 -11.246 -7.532 1.00 76.75 92 GLU A C 1
ATOM 673 O O . GLU A 1 92 ? -3.887 -11.567 -7.546 1.00 76.75 92 GLU A O 1
ATOM 678 N N . CYS A 1 93 ? -1.998 -11.063 -8.645 1.00 74.56 93 CYS A N 1
ATOM 679 C CA . CYS A 1 93 ? -2.501 -11.295 -9.991 1.00 74.56 93 CYS A CA 1
ATOM 680 C C . CYS A 1 93 ? -1.446 -12.104 -10.754 1.00 74.56 93 CYS A C 1
ATOM 682 O O . CYS A 1 93 ? -0.470 -11.553 -11.268 1.00 74.56 93 CYS A O 1
ATOM 684 N N . GLY A 1 94 ? -1.622 -13.427 -10.804 1.00 74.94 94 GLY A N 1
ATOM 685 C CA . GLY A 1 94 ? -0.615 -14.334 -11.360 1.00 74.94 94 GLY A CA 1
ATOM 686 C C . GLY A 1 94 ? 0.661 -14.319 -10.516 1.00 74.94 94 GLY A C 1
ATOM 687 O O . GLY A 1 94 ? 0.617 -14.619 -9.330 1.00 74.94 94 GLY A O 1
ATOM 688 N N . THR A 1 95 ? 1.793 -13.959 -11.122 1.00 70.81 95 THR A N 1
ATOM 689 C CA . THR A 1 95 ? 3.095 -13.831 -10.438 1.00 70.81 95 THR A CA 1
ATOM 690 C C . THR A 1 95 ? 3.377 -12.421 -9.914 1.00 70.81 95 THR A C 1
ATOM 692 O O . THR A 1 95 ? 4.442 -12.185 -9.347 1.00 70.81 95 THR A O 1
ATOM 695 N N . SER A 1 96 ? 2.466 -11.471 -10.136 1.00 71.81 96 SER A N 1
ATOM 696 C CA . SER A 1 96 ? 2.652 -10.064 -9.777 1.00 71.81 96 SER A CA 1
ATOM 697 C C . SER A 1 96 ? 1.822 -9.681 -8.558 1.00 71.81 96 SER A C 1
ATOM 699 O O . SER A 1 96 ? 0.700 -10.151 -8.374 1.00 71.81 96 SER A O 1
ATOM 701 N N . VAL A 1 97 ? 2.368 -8.772 -7.749 1.00 76.19 97 VAL A N 1
ATOM 702 C CA . VAL A 1 97 ? 1.727 -8.237 -6.544 1.00 76.19 97 VAL A CA 1
ATOM 703 C C . VAL A 1 97 ? 1.503 -6.740 -6.725 1.00 76.19 97 VAL A C 1
ATOM 705 O O . VAL A 1 97 ? 2.454 -5.986 -6.925 1.00 76.19 97 VAL A O 1
ATOM 708 N N . PHE A 1 98 ? 0.250 -6.300 -6.639 1.00 75.06 98 PHE A N 1
ATOM 709 C CA . PHE A 1 98 ? -0.141 -4.901 -6.795 1.00 75.06 98 PHE A CA 1
ATOM 710 C C . PHE A 1 98 ? -0.580 -4.325 -5.452 1.00 75.06 98 PHE A C 1
ATOM 712 O O . PHE A 1 98 ? -1.666 -4.622 -4.954 1.00 75.06 98 PHE A O 1
ATOM 719 N N . SER A 1 99 ? 0.256 -3.471 -4.870 1.00 78.12 99 SER A N 1
ATOM 720 C CA . SER A 1 99 ? -0.036 -2.778 -3.612 1.00 78.12 99 SER A CA 1
ATOM 721 C C . SER A 1 99 ? -0.815 -1.491 -3.876 1.00 78.12 99 SER A C 1
ATOM 723 O O . SER A 1 99 ? -0.238 -0.410 -3.961 1.00 78.12 99 SER A O 1
ATOM 725 N N . SER A 1 100 ? -2.135 -1.603 -4.041 1.00 75.75 100 SER A N 1
ATOM 726 C CA . SER A 1 100 ? -3.025 -0.448 -4.240 1.00 75.75 100 SER A CA 1
ATOM 727 C C . SER A 1 100 ? -3.534 0.155 -2.928 1.00 75.75 100 SER A C 1
ATOM 729 O O . SER A 1 100 ? -4.046 1.276 -2.923 1.00 75.75 100 SER A O 1
ATOM 731 N N . GLY A 1 101 ? -3.434 -0.604 -1.832 1.00 79.25 101 GLY A N 1
ATOM 732 C CA . GLY A 1 101 ? -4.129 -0.327 -0.585 1.00 79.25 101 GLY A CA 1
ATOM 733 C C . GLY A 1 101 ? -5.646 -0.523 -0.694 1.00 79.25 101 GLY A C 1
ATOM 734 O O . GLY A 1 101 ? -6.224 -0.602 -1.781 1.00 79.25 101 GLY A O 1
ATOM 735 N N . VAL A 1 102 ? -6.305 -0.591 0.461 1.00 79.62 102 VAL A N 1
ATOM 736 C CA . VAL A 1 102 ? -7.768 -0.648 0.569 1.00 79.62 102 VAL A CA 1
ATOM 737 C C . VAL A 1 102 ? -8.245 0.177 1.753 1.00 79.62 102 VAL A C 1
ATOM 739 O O . VAL A 1 102 ? -7.564 0.276 2.771 1.00 79.62 102 VAL A O 1
ATOM 742 N N . CYS A 1 103 ? -9.430 0.764 1.651 1.00 82.31 103 CYS A N 1
ATOM 743 C CA . CYS A 1 103 ? -10.116 1.355 2.787 1.00 82.31 103 CYS A CA 1
ATOM 744 C C . CYS A 1 103 ? -11.534 0.807 2.915 1.00 82.31 103 CYS A C 1
ATOM 746 O O . CYS A 1 103 ? -12.105 0.258 1.977 1.00 82.31 103 CYS A O 1
ATOM 748 N N . ALA A 1 104 ? -12.140 0.994 4.078 1.00 80.50 104 ALA A N 1
ATOM 749 C CA . ALA A 1 104 ? -13.538 0.687 4.302 1.00 80.50 104 ALA A CA 1
ATOM 750 C C . ALA A 1 104 ? -14.165 1.708 5.217 1.00 80.50 104 ALA A C 1
ATOM 752 O O . ALA A 1 104 ? -13.592 2.155 6.214 1.00 80.50 104 ALA A O 1
ATOM 753 N N . ARG A 1 105 ? -15.389 2.042 4.849 1.00 83.25 105 ARG A N 1
ATOM 754 C CA . ARG A 1 105 ? -16.269 2.884 5.624 1.00 83.25 105 ARG A CA 1
ATOM 755 C C . ARG A 1 105 ? -17.004 2.013 6.628 1.00 83.25 105 ARG A C 1
ATOM 757 O O . ARG A 1 105 ? -17.545 0.966 6.267 1.00 83.25 105 ARG A O 1
ATOM 764 N N . LEU A 1 106 ? -17.026 2.465 7.872 1.00 79.44 106 LEU A N 1
ATOM 765 C CA . LEU A 1 106 ? -17.630 1.761 8.989 1.00 79.44 106 LEU A CA 1
ATOM 766 C C . LEU A 1 106 ? -18.898 2.474 9.472 1.00 79.44 106 LEU A C 1
ATOM 768 O O . LEU A 1 106 ? -19.064 3.684 9.284 1.00 79.44 106 LEU A O 1
ATOM 772 N N . ASP A 1 107 ? -19.804 1.721 10.095 1.00 78.50 107 ASP A N 1
ATOM 773 C CA . ASP A 1 107 ? -20.949 2.278 10.815 1.00 78.50 107 ASP A CA 1
ATOM 774 C C . ASP A 1 107 ? -20.554 2.743 12.234 1.00 78.50 107 ASP A C 1
ATOM 776 O O . ASP A 1 107 ? -19.400 2.650 12.658 1.00 78.50 107 ASP A O 1
ATOM 780 N N . GLY A 1 108 ? -21.523 3.259 12.997 1.00 75.62 108 GLY A N 1
ATOM 781 C CA . GLY A 1 108 ? -21.293 3.702 14.381 1.00 75.62 108 GLY A CA 1
ATOM 782 C C . GLY A 1 108 ? -20.904 2.580 15.358 1.00 75.62 108 GLY A C 1
ATOM 783 O O . GLY A 1 108 ? -20.398 2.872 16.440 1.00 75.62 108 GLY A O 1
ATOM 784 N N . GLU A 1 109 ? -21.099 1.314 14.977 1.00 77.69 109 GLU A N 1
ATOM 785 C CA . GLU A 1 109 ? -20.665 0.130 15.726 1.00 77.69 109 GLU A CA 1
ATOM 786 C C . GLU A 1 109 ? -19.395 -0.510 15.146 1.00 77.69 109 GLU A C 1
ATOM 788 O O . GLU A 1 109 ? -18.994 -1.588 15.587 1.00 77.69 109 GLU A O 1
ATOM 793 N N . LEU A 1 110 ? -18.720 0.187 14.222 1.00 76.56 110 LEU A N 1
ATOM 794 C CA . LEU A 1 110 ? -17.493 -0.239 13.546 1.00 76.56 110 LEU A CA 1
ATOM 795 C C . LEU A 1 110 ? -17.666 -1.482 12.668 1.00 76.56 110 LEU A C 1
ATOM 797 O O . LEU A 1 110 ? -16.711 -2.220 12.440 1.00 76.56 110 LEU A O 1
ATOM 801 N N . ARG A 1 111 ? -18.876 -1.717 12.161 1.00 78.19 111 ARG A N 1
ATOM 802 C CA . ARG A 1 111 ? -19.131 -2.761 11.166 1.00 78.19 111 ARG A CA 1
ATOM 803 C C . ARG A 1 111 ? -18.870 -2.219 9.770 1.00 78.19 111 ARG A C 1
ATOM 805 O O . ARG A 1 111 ? -19.140 -1.048 9.502 1.00 78.19 111 ARG A O 1
ATOM 812 N N . HIS A 1 112 ? -18.358 -3.073 8.888 1.00 78.81 112 HIS A N 1
ATOM 813 C CA . HIS A 1 112 ? -18.134 -2.741 7.481 1.00 78.81 112 HIS A CA 1
ATOM 814 C C . HIS A 1 112 ? -19.447 -2.319 6.808 1.00 78.81 112 HIS A C 1
ATOM 816 O O . HIS A 1 112 ? -20.476 -2.978 6.956 1.00 78.81 112 HIS A O 1
ATOM 822 N N . VAL A 1 113 ? -19.413 -1.199 6.087 1.00 81.69 113 VAL A N 1
ATOM 823 C CA . VAL A 1 113 ? -20.540 -0.715 5.275 1.00 81.69 113 VAL A CA 1
ATOM 824 C C . VAL A 1 113 ? -20.196 -0.771 3.794 1.00 81.69 113 VAL A C 1
ATOM 826 O O . VAL A 1 113 ? -21.022 -1.163 2.971 1.00 81.69 113 VAL A O 1
ATOM 829 N N . GLU A 1 114 ? -18.990 -0.333 3.444 1.00 78.94 114 GLU A N 1
ATOM 830 C CA . GLU A 1 114 ? -18.551 -0.170 2.063 1.00 78.94 114 GLU A CA 1
ATOM 831 C C . GLU A 1 114 ? -17.030 -0.266 1.981 1.00 78.94 114 GLU A C 1
ATOM 833 O O . GLU A 1 114 ? -16.328 0.206 2.877 1.00 78.94 114 GLU A O 1
ATOM 838 N N . THR A 1 115 ? -16.534 -0.835 0.886 1.00 79.94 115 THR A N 1
ATOM 839 C CA . THR A 1 115 ? -15.113 -0.840 0.534 1.00 79.94 115 THR A CA 1
ATOM 840 C C . THR A 1 115 ? -14.804 0.324 -0.403 1.00 79.94 115 THR A C 1
ATOM 842 O O . THR A 1 115 ? -15.507 0.551 -1.382 1.00 79.94 115 THR A O 1
ATOM 845 N N . LEU A 1 116 ? -13.723 1.040 -0.114 1.00 80.62 116 LEU A N 1
ATOM 846 C CA . LEU A 1 116 ? -13.181 2.134 -0.907 1.00 80.62 116 LEU A CA 1
ATOM 847 C C . LEU A 1 116 ? -11.819 1.693 -1.445 1.00 80.62 116 LEU A C 1
ATOM 849 O O . LEU A 1 116 ? -10.818 1.735 -0.730 1.00 80.62 116 LEU A O 1
ATOM 853 N N . ALA A 1 117 ? -11.803 1.235 -2.692 1.00 78.88 117 ALA A N 1
ATOM 854 C CA . ALA A 1 117 ? -10.606 0.706 -3.336 1.00 78.88 117 ALA A CA 1
ATOM 855 C C . ALA A 1 117 ? -10.574 1.113 -4.824 1.00 78.88 117 ALA A C 1
ATOM 857 O O . ALA A 1 117 ? -10.729 0.274 -5.706 1.00 78.88 117 ALA A O 1
ATOM 858 N N . PRO A 1 118 ? -10.454 2.420 -5.128 1.00 69.69 118 PRO A N 1
ATOM 859 C CA . PRO A 1 118 ? -10.592 2.927 -6.497 1.00 69.69 118 PRO A CA 1
ATOM 860 C C . PRO A 1 118 ? -9.463 2.464 -7.427 1.00 69.69 118 PRO A C 1
ATOM 862 O O . PRO A 1 118 ? -9.646 2.406 -8.637 1.00 69.69 118 PRO A O 1
ATOM 865 N N . THR A 1 119 ? -8.303 2.143 -6.858 1.00 69.38 119 THR A N 1
ATOM 866 C CA . THR A 1 119 ? -7.089 1.703 -7.555 1.00 69.38 119 THR A CA 1
ATOM 867 C C . THR A 1 119 ? -6.951 0.187 -7.620 1.00 69.38 119 THR A C 1
ATOM 869 O O . THR A 1 119 ? -5.974 -0.299 -8.184 1.00 69.38 119 THR A O 1
ATOM 872 N N . VAL A 1 120 ? -7.907 -0.569 -7.065 1.00 72.69 120 VAL A N 1
ATOM 873 C CA . VAL A 1 120 ? -7.958 -2.022 -7.243 1.00 72.69 120 VAL A CA 1
ATOM 874 C C . VAL A 1 120 ? -8.224 -2.290 -8.714 1.00 72.69 120 VAL A C 1
ATOM 876 O O 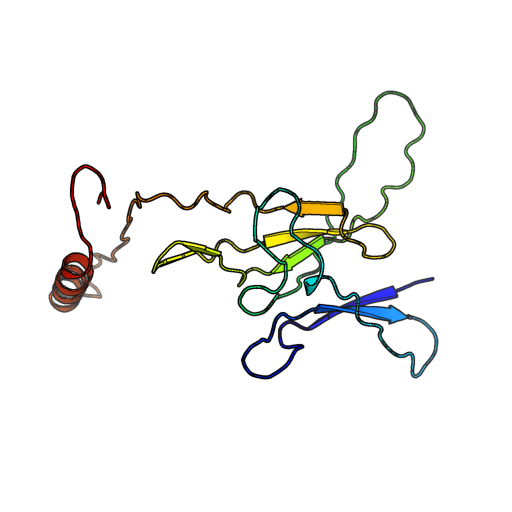. VAL A 1 120 ? -9.330 -2.094 -9.222 1.00 72.69 120 VAL A O 1
ATOM 879 N N . GLN A 1 121 ? -7.172 -2.685 -9.417 1.00 65.50 121 GLN A N 1
ATOM 880 C CA . GLN A 1 121 ? -7.265 -3.015 -10.825 1.00 65.50 121 GLN A CA 1
ATOM 881 C C . GLN A 1 121 ? -7.835 -4.421 -10.964 1.00 65.50 121 GLN A C 1
ATOM 883 O O . GLN A 1 121 ? -7.484 -5.321 -10.203 1.00 65.50 121 GLN A O 1
ATOM 888 N N . ARG A 1 122 ? -8.675 -4.647 -11.978 1.00 70.81 122 ARG A N 1
ATOM 889 C CA . ARG A 1 122 ? -8.890 -6.022 -12.446 1.00 70.81 122 ARG A CA 1
ATOM 890 C C . ARG A 1 122 ? -7.526 -6.566 -12.847 1.00 70.81 122 ARG A C 1
ATOM 892 O O . ARG A 1 122 ? -6.761 -5.812 -13.440 1.00 70.81 122 ARG A O 1
ATOM 899 N N . CYS A 1 123 ? -7.229 -7.824 -12.522 1.00 70.62 123 CYS A N 1
ATOM 900 C CA . CYS A 1 123 ? -5.986 -8.465 -12.941 1.00 70.62 123 CYS A CA 1
ATOM 901 C C . CYS A 1 123 ? -5.889 -8.418 -14.472 1.00 70.62 123 CYS A C 1
ATOM 903 O O . CYS A 1 123 ? -6.479 -9.232 -15.179 1.00 70.62 123 CYS A O 1
ATOM 905 N N . SER A 1 124 ? -5.214 -7.383 -14.958 1.00 64.94 124 SER A N 1
ATOM 906 C CA . SER A 1 124 ? -4.926 -7.120 -16.354 1.00 64.94 124 SER A CA 1
ATOM 907 C C . SER A 1 124 ? -3.667 -7.894 -16.706 1.00 64.94 124 SER A C 1
ATOM 909 O O . SER A 1 124 ? -2.726 -7.949 -15.917 1.00 64.94 124 SER A O 1
ATOM 911 N N . THR A 1 125 ? -3.635 -8.486 -17.895 1.00 61.38 125 THR A N 1
ATOM 912 C CA . THR A 1 125 ? -2.414 -9.082 -18.453 1.00 61.38 125 THR A CA 1
ATOM 913 C C . THR A 1 125 ? -1.454 -8.027 -19.014 1.00 61.38 125 THR A C 1
ATOM 915 O O . THR A 1 125 ? -0.326 -8.358 -19.363 1.00 61.38 125 THR A O 1
ATOM 918 N N . TYR A 1 126 ? -1.896 -6.771 -19.101 1.00 64.75 126 TYR A N 1
ATOM 919 C CA . TYR A 1 126 ? -1.156 -5.635 -19.644 1.00 64.75 126 TYR A CA 1
ATOM 920 C C . TYR A 1 126 ? -0.729 -4.703 -18.509 1.00 64.75 126 TYR A C 1
ATOM 922 O O . TYR A 1 126 ? -1.553 -4.360 -17.654 1.00 64.75 126 TYR A O 1
ATOM 930 N N . MET A 1 127 ? 0.541 -4.300 -18.510 1.00 69.62 127 MET A N 1
ATOM 931 C CA . MET A 1 127 ? 1.092 -3.302 -17.593 1.00 69.62 127 MET A CA 1
ATOM 932 C C . MET A 1 127 ? 1.863 -2.256 -18.395 1.00 69.62 127 MET A C 1
ATOM 934 O O . MET A 1 127 ? 2.666 -2.626 -19.251 1.00 69.62 127 MET A O 1
ATOM 938 N N . ASP A 1 128 ? 1.655 -0.986 -18.056 1.00 72.00 128 ASP A N 1
ATOM 939 C CA . ASP A 1 128 ? 2.448 0.132 -18.563 1.00 72.00 128 ASP A CA 1
ATOM 940 C C . ASP A 1 128 ? 3.486 0.506 -17.500 1.00 72.00 128 ASP A C 1
ATOM 942 O O . ASP A 1 128 ? 3.138 0.733 -16.334 1.00 72.00 128 ASP A O 1
ATOM 946 N N . ILE A 1 129 ? 4.765 0.543 -17.871 1.00 78.06 129 ILE A N 1
ATOM 947 C CA . ILE A 1 129 ? 5.859 0.834 -16.935 1.00 78.06 129 ILE A CA 1
ATOM 948 C C . ILE A 1 129 ? 6.403 2.231 -17.215 1.00 78.06 129 ILE A C 1
ATOM 950 O O . ILE A 1 129 ? 6.992 2.476 -18.260 1.00 78.06 129 ILE A O 1
ATOM 954 N N . VAL A 1 130 ? 6.279 3.135 -16.240 1.00 83.50 130 VAL A N 1
ATOM 955 C CA . VAL A 1 130 ? 6.901 4.465 -16.298 1.00 83.50 130 VAL A CA 1
ATOM 956 C C . VAL A 1 130 ? 8.125 4.488 -15.391 1.00 83.50 130 VAL A C 1
ATOM 958 O O . VAL A 1 130 ? 8.009 4.302 -14.179 1.00 83.50 130 VAL A O 1
ATOM 961 N N . ILE A 1 131 ? 9.300 4.742 -15.968 1.00 87.00 131 ILE A N 1
ATOM 962 C CA . ILE A 1 131 ? 10.558 4.868 -15.227 1.00 87.00 131 ILE A CA 1
ATOM 963 C C . ILE A 1 131 ? 10.960 6.342 -15.195 1.00 87.00 131 ILE A C 1
ATOM 965 O O . ILE A 1 131 ? 11.231 6.942 -16.232 1.00 87.00 131 ILE A O 1
ATOM 969 N N . VAL A 1 132 ? 11.010 6.928 -13.998 1.00 91.62 132 VAL A N 1
ATOM 970 C CA . VAL A 1 132 ? 11.490 8.300 -13.795 1.00 91.62 132 VAL A CA 1
ATOM 971 C C . VAL A 1 132 ? 12.946 8.237 -13.355 1.00 91.62 132 VAL A C 1
ATOM 973 O O . VAL A 1 132 ? 13.256 7.674 -12.306 1.00 91.62 132 VAL A O 1
ATOM 976 N N . LEU A 1 133 ? 13.834 8.800 -14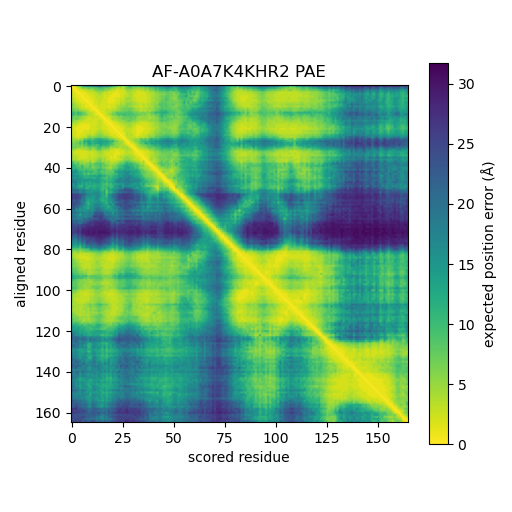.170 1.00 90.75 133 LEU A N 1
ATOM 977 C CA . LEU A 1 133 ? 15.276 8.791 -13.951 1.00 90.75 133 LEU A CA 1
ATOM 978 C C . LEU A 1 133 ? 15.767 10.203 -13.657 1.00 90.75 133 LEU A C 1
ATOM 980 O O . LEU A 1 133 ? 15.389 11.151 -14.345 1.00 90.75 133 LEU A O 1
ATOM 984 N N . ASP A 1 134 ? 16.639 10.326 -12.662 1.00 89.75 134 ASP A N 1
ATOM 985 C CA . ASP A 1 134 ? 17.444 11.531 -12.500 1.00 89.75 134 ASP A CA 1
ATOM 986 C C . ASP A 1 134 ? 18.480 11.579 -13.635 1.00 89.75 134 ASP A C 1
ATOM 988 O O . ASP A 1 134 ? 19.105 10.568 -13.952 1.00 89.75 134 ASP A O 1
ATOM 992 N N . GLY A 1 135 ? 18.611 12.739 -14.276 1.00 91.94 135 GLY A N 1
ATOM 993 C CA . GLY A 1 135 ? 19.544 13.013 -15.374 1.00 91.94 135 GLY A CA 1
ATOM 994 C C . GLY A 1 135 ? 20.467 14.196 -15.083 1.00 91.94 135 GLY A C 1
ATOM 995 O O . GLY A 1 135 ? 21.046 14.773 -16.000 1.00 91.94 135 GLY A O 1
ATOM 996 N N . SER A 1 136 ? 20.569 14.607 -13.820 1.00 94.56 136 SER A N 1
ATOM 997 C CA . SER A 1 136 ? 21.434 15.700 -13.386 1.00 94.56 136 SER A CA 1
ATOM 998 C C . SER A 1 136 ? 22.926 15.356 -13.518 1.00 94.56 136 SER A C 1
ATOM 1000 O O . SER A 1 136 ? 23.333 14.192 -13.526 1.00 94.56 136 SER A O 1
ATOM 1002 N N . ASN A 1 137 ? 23.783 16.381 -13.567 1.00 92.62 137 ASN A N 1
ATOM 1003 C CA . ASN A 1 137 ? 25.240 16.190 -13.619 1.00 92.62 137 ASN A CA 1
ATOM 1004 C C . ASN A 1 137 ? 25.835 15.637 -12.312 1.00 92.62 137 ASN A C 1
ATOM 1006 O O . ASN A 1 137 ? 26.959 15.146 -12.323 1.00 92.62 137 ASN A O 1
ATOM 1010 N N . SER A 1 138 ? 25.107 15.694 -11.191 1.00 93.88 138 SER A N 1
ATOM 1011 C CA . SER A 1 138 ? 25.568 15.173 -9.895 1.00 93.88 138 SER A CA 1
ATOM 1012 C C . SER A 1 138 ? 25.660 13.649 -9.833 1.00 93.88 138 SER A C 1
ATOM 1014 O O . SER A 1 138 ? 26.322 13.127 -8.943 1.00 93.88 138 SER A O 1
ATOM 1016 N N . ILE A 1 139 ? 25.015 12.943 -10.763 1.00 91.00 139 ILE A N 1
ATOM 1017 C CA . ILE A 1 139 ? 25.035 11.475 -10.845 1.00 91.00 139 ILE A CA 1
ATOM 1018 C C . ILE A 1 139 ? 25.872 10.959 -12.029 1.00 91.00 139 ILE A C 1
ATOM 1020 O O . ILE A 1 139 ? 25.852 9.769 -12.337 1.00 91.00 139 ILE A O 1
ATOM 1024 N N . TYR A 1 140 ? 26.589 11.852 -12.720 1.00 89.38 140 TYR A N 1
ATOM 1025 C CA . TYR A 1 140 ? 27.525 11.469 -13.771 1.00 89.38 140 TYR A CA 1
ATOM 1026 C C . TYR A 1 140 ? 28.724 10.714 -13.166 1.00 89.38 140 TYR A C 1
ATOM 1028 O O . TYR A 1 140 ? 29.235 11.135 -12.125 1.00 89.38 140 TYR A O 1
ATOM 1036 N N . PRO A 1 141 ? 29.255 9.672 -13.828 1.00 90.94 141 PRO A N 1
ATOM 1037 C CA . PRO A 1 141 ? 28.820 9.095 -15.102 1.00 90.94 141 PRO A CA 1
ATOM 1038 C C . PRO A 1 141 ? 27.639 8.121 -14.964 1.00 90.94 141 PRO A C 1
ATOM 1040 O O . PRO A 1 141 ? 27.627 7.243 -14.110 1.00 90.94 141 PRO A O 1
ATOM 1043 N N . TRP A 1 142 ? 26.675 8.210 -15.886 1.00 93.44 142 TRP A N 1
ATOM 1044 C CA . TRP A 1 142 ? 25.404 7.463 -15.852 1.00 93.44 142 TRP A CA 1
ATOM 1045 C C . TRP A 1 142 ? 25.502 5.958 -16.172 1.00 93.44 142 TRP A C 1
ATOM 1047 O O . TRP A 1 142 ? 24.484 5.326 -16.454 1.00 93.44 142 TRP A O 1
ATOM 1057 N N . ALA A 1 143 ? 26.699 5.368 -16.157 1.00 94.69 143 ALA A N 1
ATOM 1058 C CA . ALA A 1 143 ? 26.908 3.965 -16.521 1.00 94.69 143 ALA A CA 1
ATOM 1059 C C . ALA A 1 143 ? 26.109 3.005 -15.620 1.00 94.69 143 ALA A C 1
ATOM 1061 O O . ALA A 1 143 ? 25.476 2.075 -16.115 1.00 94.69 143 ALA A O 1
ATOM 1062 N N . GLU A 1 144 ? 26.052 3.282 -14.315 1.00 92.12 144 GLU A N 1
ATOM 1063 C CA . GLU A 1 144 ? 25.273 2.486 -13.357 1.00 92.12 144 GLU A CA 1
ATOM 1064 C C . GLU A 1 144 ? 23.763 2.592 -13.603 1.00 92.12 144 GLU A C 1
ATOM 1066 O O . GLU A 1 144 ? 23.043 1.598 -13.526 1.00 92.12 144 GLU A O 1
ATOM 1071 N N . VAL A 1 145 ? 23.278 3.780 -13.982 1.00 93.19 145 VAL A N 1
ATOM 1072 C CA . VAL A 1 145 ? 21.865 3.989 -14.335 1.00 93.19 145 VAL A CA 1
ATOM 1073 C C . VAL A 1 145 ? 21.509 3.186 -15.588 1.00 93.19 145 VAL A C 1
ATOM 1075 O O . VAL A 1 145 ? 20.489 2.501 -15.614 1.00 93.19 145 VAL A O 1
ATOM 1078 N N . GLN A 1 146 ? 22.370 3.206 -16.608 1.00 92.19 146 GLN A N 1
ATOM 1079 C CA . GLN A 1 146 ? 22.179 2.421 -17.832 1.00 92.19 146 GLN A CA 1
ATOM 1080 C C . GLN A 1 146 ? 22.236 0.911 -17.560 1.00 92.19 146 GLN A C 1
ATOM 1082 O O . GLN A 1 146 ? 21.403 0.166 -18.073 1.00 92.19 146 GLN A O 1
ATOM 1087 N N . SER A 1 147 ? 23.173 0.463 -16.720 1.00 94.62 147 SER A N 1
ATOM 1088 C CA . SER A 1 147 ? 23.302 -0.940 -16.306 1.00 94.62 147 SER A CA 1
ATOM 1089 C C . SER A 1 147 ? 22.062 -1.427 -15.551 1.00 94.62 147 SER A C 1
ATOM 1091 O O . SER A 1 147 ? 21.527 -2.505 -15.841 1.00 94.62 147 SER A O 1
ATOM 1093 N N . PHE A 1 148 ? 21.543 -0.601 -14.637 1.00 92.62 148 PHE A N 1
ATOM 1094 C CA . PHE A 1 148 ? 20.289 -0.859 -13.939 1.00 92.62 148 PHE A CA 1
ATOM 1095 C C . PHE A 1 148 ? 19.119 -0.986 -14.919 1.00 92.62 148 PHE A C 1
ATOM 1097 O O . PHE A 1 148 ? 18.383 -1.969 -14.854 1.00 92.62 148 PHE A O 1
ATOM 1104 N N . LEU A 1 149 ? 18.972 -0.045 -15.857 1.00 92.62 149 LEU A N 1
ATOM 1105 C CA . LEU A 1 149 ? 17.912 -0.089 -16.867 1.00 92.62 149 LEU A CA 1
ATOM 1106 C C . LEU A 1 149 ? 18.011 -1.328 -17.755 1.00 92.62 149 LEU A C 1
ATOM 1108 O O . LEU A 1 149 ? 17.003 -1.992 -17.969 1.00 92.62 149 LEU A O 1
ATOM 1112 N N . GLY A 1 150 ? 19.210 -1.682 -18.226 1.00 91.75 150 GLY A N 1
ATOM 1113 C CA . GLY A 1 150 ? 19.422 -2.891 -19.023 1.00 91.75 150 GLY A CA 1
ATOM 1114 C C . GLY A 1 150 ? 19.051 -4.158 -18.249 1.00 91.75 150 GLY A C 1
ATOM 1115 O O . GLY A 1 150 ? 18.304 -5.004 -18.742 1.00 91.75 150 GLY A O 1
ATOM 1116 N N . SER A 1 151 ? 19.494 -4.251 -16.993 1.00 91.25 151 SER A N 1
ATOM 1117 C CA . SER A 1 151 ? 19.173 -5.374 -16.105 1.00 91.25 151 SER A CA 1
ATOM 1118 C C . SER A 1 151 ? 17.679 -5.464 -15.798 1.00 91.25 151 SER A C 1
ATOM 1120 O O . SER A 1 151 ? 17.129 -6.562 -15.743 1.00 91.25 151 SER A O 1
ATOM 1122 N N . LEU A 1 152 ? 17.012 -4.325 -15.611 1.00 87.94 152 LEU A N 1
ATOM 1123 C CA . LEU A 1 152 ? 15.586 -4.244 -15.322 1.00 87.94 152 LEU A CA 1
ATOM 1124 C C . LEU A 1 152 ? 14.743 -4.620 -16.548 1.00 87.94 152 LEU A C 1
ATOM 1126 O O . LEU A 1 152 ? 13.896 -5.505 -16.455 1.00 87.94 152 LEU A O 1
ATOM 1130 N N . LEU A 1 153 ? 15.003 -3.999 -17.701 1.00 86.69 153 LEU A N 1
ATOM 1131 C CA . LEU A 1 153 ? 14.251 -4.228 -18.938 1.00 86.69 153 LEU A CA 1
ATOM 1132 C C . LEU A 1 153 ? 14.426 -5.656 -19.469 1.00 86.69 153 LEU A C 1
ATOM 1134 O O . LEU A 1 153 ? 13.472 -6.217 -19.996 1.00 86.69 153 LEU A O 1
ATOM 1138 N N . SER A 1 154 ? 15.584 -6.292 -19.246 1.00 85.56 154 SER A N 1
ATOM 1139 C CA . SER A 1 154 ? 15.806 -7.704 -19.612 1.00 85.56 154 SER A CA 1
ATOM 1140 C C . SER A 1 154 ? 14.891 -8.698 -18.883 1.00 85.56 154 SER A C 1
ATOM 1142 O O . SER A 1 154 ? 14.751 -9.841 -19.314 1.00 85.56 154 SER A O 1
ATOM 1144 N N . ARG A 1 155 ? 14.270 -8.280 -17.772 1.00 82.50 155 ARG A N 1
ATOM 1145 C CA . ARG A 1 155 ? 13.364 -9.114 -16.971 1.00 82.50 155 ARG A CA 1
ATOM 1146 C C . ARG A 1 155 ? 11.900 -8.964 -17.374 1.00 82.50 155 ARG A C 1
ATOM 1148 O O . ARG A 1 155 ? 11.068 -9.717 -16.873 1.00 82.50 155 ARG A O 1
ATOM 1155 N N . PHE A 1 156 ? 11.578 -8.011 -18.248 1.00 77.00 156 PHE A N 1
ATOM 1156 C CA . PHE A 1 156 ? 10.222 -7.795 -18.737 1.00 77.00 156 PHE A CA 1
ATOM 1157 C C . PHE A 1 156 ? 10.057 -8.369 -20.143 1.00 77.00 156 PHE A C 1
ATOM 1159 O O . PHE A 1 156 ? 10.889 -8.167 -21.023 1.00 77.00 156 PHE A O 1
ATOM 1166 N N . PHE A 1 157 ? 8.942 -9.062 -20.368 1.00 71.31 157 PHE A N 1
ATOM 1167 C CA . PHE A 1 157 ? 8.528 -9.475 -21.704 1.00 71.31 157 PHE A CA 1
ATOM 1168 C C . PHE A 1 157 ? 7.755 -8.321 -22.355 1.00 71.31 157 PHE A C 1
ATOM 1170 O O . PHE A 1 157 ? 6.590 -8.083 -22.030 1.00 71.31 157 PHE A O 1
ATOM 1177 N N . ILE A 1 158 ? 8.441 -7.566 -23.217 1.00 72.25 158 ILE A N 1
ATOM 1178 C CA . ILE A 1 158 ? 7.895 -6.399 -23.923 1.00 72.25 158 ILE A CA 1
ATOM 1179 C C . ILE A 1 158 ? 7.409 -6.846 -25.307 1.00 72.25 158 ILE A C 1
ATOM 1181 O O . ILE A 1 158 ? 8.194 -7.370 -26.100 1.00 72.25 158 ILE A O 1
ATOM 1185 N N . GLY A 1 159 ? 6.125 -6.642 -25.614 1.00 65.38 159 GLY A N 1
ATOM 1186 C CA . GLY A 1 159 ? 5.551 -7.039 -26.903 1.00 65.38 159 GLY A CA 1
ATOM 1187 C C . GLY A 1 159 ? 4.062 -6.702 -27.076 1.00 65.38 159 GLY A C 1
ATOM 1188 O O . GLY A 1 159 ? 3.359 -6.440 -26.095 1.00 65.38 159 GLY A O 1
ATOM 1189 N N . PRO A 1 160 ? 3.545 -6.709 -28.321 1.00 59.31 160 PRO A N 1
ATOM 1190 C CA . PRO A 1 160 ? 2.126 -6.486 -28.593 1.00 59.31 160 PRO A CA 1
ATOM 1191 C C . PRO A 1 160 ? 1.294 -7.616 -27.970 1.00 59.31 160 PRO A C 1
ATOM 1193 O O . PRO A 1 160 ? 1.469 -8.780 -28.321 1.00 59.31 160 PRO A O 1
ATOM 1196 N N . GLY A 1 161 ? 0.409 -7.284 -27.024 1.00 59.34 161 GLY A N 1
ATOM 1197 C CA . GLY A 1 161 ? -0.308 -8.287 -26.221 1.00 59.34 161 GLY A CA 1
ATOM 1198 C C . GLY A 1 161 ? 0.177 -8.430 -24.766 1.00 59.34 161 GLY A C 1
ATOM 1199 O O . GLY A 1 161 ? -0.415 -9.210 -24.023 1.00 59.34 161 GLY A O 1
ATOM 1200 N N . GLN A 1 162 ? 1.247 -7.725 -24.365 1.00 64.81 162 GLN A N 1
ATOM 1201 C CA . GLN A 1 162 ? 1.908 -7.852 -23.053 1.00 64.81 162 GLN A CA 1
ATOM 1202 C C . GLN A 1 162 ? 2.281 -6.474 -22.452 1.00 64.81 162 GLN A C 1
ATOM 1204 O O . GLN A 1 162 ? 1.487 -5.539 -22.542 1.00 64.81 162 GLN A O 1
ATOM 1209 N N . ILE A 1 163 ? 3.447 -6.347 -21.800 1.00 62.91 163 ILE A N 1
ATOM 1210 C CA . ILE A 1 163 ? 3.937 -5.103 -21.186 1.00 62.91 163 ILE A CA 1
ATOM 1211 C C . ILE A 1 163 ? 4.335 -4.116 -22.286 1.00 62.91 163 ILE A C 1
ATOM 1213 O O . ILE A 1 163 ? 5.048 -4.485 -23.225 1.00 62.91 163 ILE A O 1
ATOM 1217 N N . GLN A 1 164 ? 3.889 -2.868 -22.148 1.00 57.94 164 GLN A N 1
ATOM 1218 C CA . GLN A 1 164 ? 4.277 -1.754 -23.011 1.00 57.94 164 GLN A CA 1
ATOM 1219 C C . GLN A 1 164 ? 5.119 -0.757 -22.202 1.00 57.94 164 GLN A C 1
ATOM 1221 O O . GLN A 1 164 ? 4.911 -0.582 -20.998 1.00 57.94 164 GLN A O 1
ATOM 1226 N N . VAL A 1 165 ? 6.123 -0.170 -22.857 1.00 59.16 165 VAL A N 1
ATOM 1227 C CA . VAL A 1 165 ? 7.061 0.807 -22.279 1.00 59.16 165 VAL A CA 1
ATOM 1228 C C . VAL A 1 165 ? 6.974 2.092 -23.081 1.00 59.16 165 VAL A C 1
ATOM 1230 O O . VAL A 1 165 ? 6.970 1.978 -24.329 1.00 59.16 165 VAL A O 1
#

Solvent-accessible surface area (backbone atoms only — not comparable to full-atom values): 10032 Å² total; per-residue (Å²): 134,59,69,47,80,44,56,36,25,70,41,61,56,92,97,57,30,20,18,38,44,29,47,26,65,58,79,66,84,91,58,72,64,42,77,60,62,58,41,77,45,70,36,62,96,42,90,95,40,40,63,32,73,30,50,35,18,52,40,54,74,55,76,50,79,80,81,80,85,66,90,88,66,84,82,68,78,81,71,74,35,45,24,45,29,17,63,50,22,43,47,78,47,90,95,45,76,46,68,58,23,40,30,33,39,25,44,94,84,63,43,87,74,46,53,52,46,91,65,61,67,75,80,60,80,59,50,78,62,86,85,88,75,90,81,58,78,90,61,61,75,56,62,65,60,52,50,48,49,54,62,54,55,72,72,53,72,72,47,96,90,35,31,48,118

Organism: NCBI:txid458187

Mean predicted aligned error: 12.61 Å

=== Feature glossary ===
Key to the feature types in this record:

Secondary structure (8-state, DSSP). Secondary structure is the local, repeating backbone conformation. DSSP classifies it into eight states by reading the hydrogen-bond network: three helix types (H, G, I), two β types (E, B), two non-regular types (T, S), and unstructured coil (-).

Backbone torsions (φ/ψ). Backbone dihedral angles. Every residue except chain termini has a φ (preceding-C → N → Cα → C) and a ψ (N → Cα → C → next-N). They are reported in degrees following the IUPAC sign convention. Secondary structure is essentially a statement about which (φ, ψ) basin each residue occupies.

Predicted aligned error. Predicted Aligned Error (PAE) is an AlphaFold confidence matrix: entry (i, j) is the expected error in the position of residue j, in ångströms, when the prediction is superimposed on the true structure at residue i. Low PAE within a block of residues means that block is internally rigid and well-predicted; high PAE between two blocks means their relative placement is uncertain even if each block individually is confident.

B-factor. B-factor (Debye–Waller factor) reflects atomic displacement in the crystal lattice. It is an experimental observable (units Å²), not a prediction; low values mean the atom is pinned down, high values mean it moves or is heterogeneous across the crystal.

Secondary structure (3-state, P-SEA). Three-state secondary structure (P-SEA) collapses the eight DSSP classes into helix (a), strand (b), and coil (c). P-SEA assigns these from Cα geometry alone — distances and angles — without requiring backbone oxygens, so it works on any Cα trace.

Sequence. Primary structure: the covalent order of the twenty standard amino acids along the backbone. Two proteins with the same sequence will (almost always) fold to the same structure; two with 30% identity often share a fold but not the details.

pLDDT. pLDDT is the predicted lDDT-Cα score: AlphaFold's confidence that the local environment of each residue (all inter-atomic distances within 15 Å) is correctly placed. It is a per-residue number between 0 and 100, with higher meaning more reliable.

InterPro / GO / CATH / organism. Functional annotations link the protein to curated databases. InterPro entries identify conserved domains and families by matching the sequence against member-database signatures (Pfam, PROSITE, CDD, …). Gene On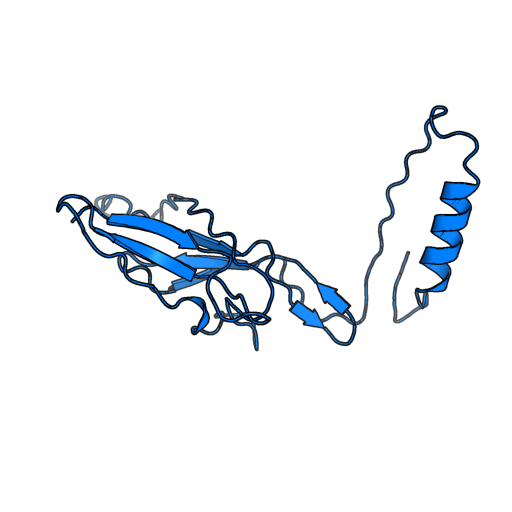tology (GO) terms describe molecular function, biological process, and cellular component in a controlled vocabulary. CATH places the structure in a hierarchical fold classification (Class/Architecture/Topology/Homologous-superfamily). The organism is the source species.

Contact-map, Ramachandran, and PAE plots. Three diagnostic plots accompany the record. The Cα contact map visualizes the tertiary structure as a 2D adjacency matrix (8 Å cutoff, sequence-local contacts suppressed). The Ramachandran plot shows the distribution of backbone (φ, ψ) torsions, with points in the α and β basins reflecting secondary structure content. The PAE plot shows AlphaFold's inter-residue confidence as a color matrix.

mmCIF coordinates. The mmCIF table is the protein's shape written out atom by atom. For each backbone N, Cα, C, and carbonyl O, it records an (x, y, z) coordinate triple in Å plus the residue type, chain letter, and residue number.

Radius of gyration, Cα contacts, bounding box. Three whole-structure scalars: the radius of gyration (RMS distance of Cα from centroid, in Å), the count of Cα–Cα contacts (pairs closer than 8 Å and separated by more than four residues in sequence — i.e. tertiary, not local, contacts), and the bounding-box dimensions. Together they distinguish compact globular folds from extended fibres or disordered chains.

Foldseek 3Di. The Foldseek 3Di string encodes local tertiary geometry as a 20-letter alphabet — one character per residue — derived from the relative positions of nearby Cα atoms. Unlike the amino-acid sequence, 3Di is a direct function of the 3D structure, so two proteins with the same fold have similar 3Di strings even at low sequence identity.

Rendered structure images. Six rendered views show the 3D structure from the faces of a cube — i.e. along ±x, ±y, ±z. Rendering representation is drawn randomly per protein from cartoon (secondary-structure ribbons), sticks (backbone bonds), or molecular surface; coloring is either N→C rainbow (blue at the N-terminus through red at the C-terminus) or one color per chain.

Nearest PDB str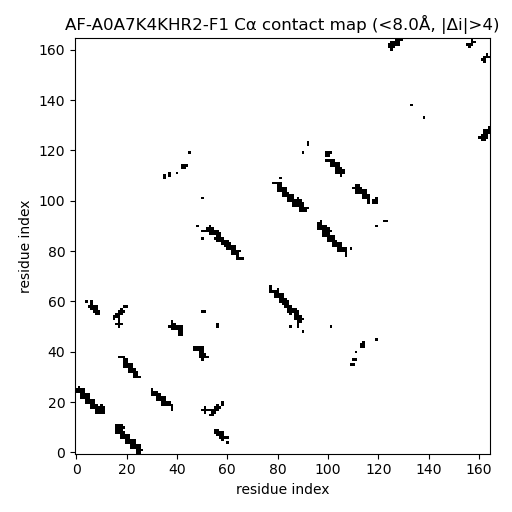uctures. The Foldseek neighbor list gives the closest experimentally determined structures in the PDB, ranked by structural alignment. TM-score near 1 means near-identical fold; near 0.3 means only rough topology match. This is how one finds what a novel AlphaFold prediction most resembles in the solved-structure universe.

Solvent-accessible surface area. SASA measures how much of the protein is reachable by solvent. It is computed by rolling a water-sized probe over the atomic surface and summing the exposed area (Å²). Per-residue SASA distinguishes core (buried, low SASA) from surface (exposed, high SASA) residues; total SASA is a whole-molecule size measure.